Protein AF-A0A3C0G1E1-F1 (afdb_monomer_lite)

Structure (mmCIF, N/CA/C/O backbone):
data_AF-A0A3C0G1E1-F1
#
_entry.id   AF-A0A3C0G1E1-F1
#
loop_
_atom_site.group_PDB
_atom_site.id
_atom_site.type_symbol
_atom_site.label_atom_id
_atom_site.label_alt_id
_atom_site.label_comp_id
_atom_site.label_asym_id
_atom_site.label_entity_id
_atom_site.label_seq_id
_atom_site.pdbx_PDB_ins_code
_atom_site.Cartn_x
_atom_site.Cartn_y
_atom_site.Cartn_z
_atom_site.occupancy
_atom_site.B_iso_or_equiv
_atom_site.auth_seq_id
_atom_site.auth_comp_id
_atom_site.auth_asym_id
_atom_site.auth_atom_id
_atom_site.pdbx_PDB_model_num
ATOM 1 N N . MET A 1 1 ? -10.581 -18.815 9.505 1.00 53.00 1 MET A N 1
ATOM 2 C CA . MET A 1 1 ? -9.402 -17.936 9.438 1.00 53.00 1 MET A CA 1
ATOM 3 C C . MET A 1 1 ? -9.965 -16.585 9.799 1.00 53.00 1 MET A C 1
ATOM 5 O O . MET A 1 1 ? -10.958 -16.219 9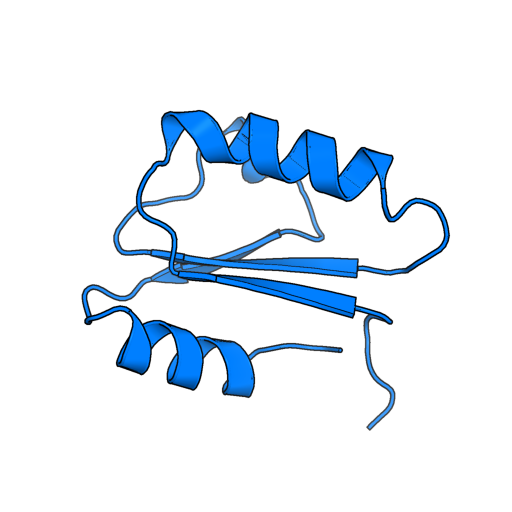.194 1.00 53.00 1 MET A O 1
ATOM 9 N N . GLU A 1 2 ? -9.541 -16.009 10.913 1.00 57.34 2 GLU A N 1
ATOM 10 C CA . GLU A 1 2 ? -10.070 -14.714 11.345 1.00 57.34 2 GLU A CA 1
ATOM 11 C C . GLU A 1 2 ? -9.332 -13.660 10.518 1.00 57.34 2 GLU A C 1
ATOM 13 O O . GLU A 1 2 ? -8.097 -13.668 10.501 1.00 57.34 2 GLU A O 1
ATOM 18 N N . ASP A 1 3 ? -10.067 -12.868 9.741 1.00 73.00 3 ASP A N 1
ATOM 19 C CA . ASP A 1 3 ? -9.466 -11.916 8.809 1.00 73.00 3 ASP A CA 1
ATOM 20 C C . ASP A 1 3 ? -8.800 -10.778 9.601 1.00 73.00 3 ASP A C 1
ATOM 22 O O . ASP A 1 3 ? -9.336 -10.274 10.592 1.00 73.00 3 ASP A O 1
ATOM 26 N N . GLN A 1 4 ? -7.564 -10.426 9.228 1.00 87.38 4 GLN A N 1
ATOM 27 C CA . GLN A 1 4 ? -6.730 -9.484 9.989 1.00 87.38 4 GLN A CA 1
ATOM 28 C C . GLN A 1 4 ? -7.241 -8.040 9.858 1.00 87.38 4 GLN A C 1
ATOM 30 O O . GLN A 1 4 ? -7.045 -7.220 10.763 1.00 87.38 4 GLN A O 1
ATOM 35 N N . TYR A 1 5 ? -7.873 -7.734 8.728 1.00 93.81 5 TYR A N 1
ATOM 36 C CA . TYR A 1 5 ? -8.417 -6.428 8.381 1.00 93.81 5 TYR A CA 1
ATOM 37 C C . TYR A 1 5 ? -9.878 -6.567 7.947 1.00 93.81 5 TYR A C 1
ATOM 39 O O . TYR A 1 5 ? -10.287 -7.607 7.454 1.00 93.81 5 TYR A O 1
ATOM 47 N N . ASP A 1 6 ? -10.646 -5.489 8.078 1.00 95.06 6 ASP A N 1
ATOM 48 C CA . ASP A 1 6 ? -12.002 -5.385 7.534 1.00 95.06 6 ASP A CA 1
ATOM 49 C C . ASP A 1 6 ? -11.982 -5.073 6.022 1.00 95.06 6 ASP A C 1
ATOM 51 O O . ASP A 1 6 ? -12.967 -5.291 5.318 1.00 95.06 6 ASP A O 1
ATOM 55 N N . LEU A 1 7 ? -10.879 -4.490 5.523 1.00 95.69 7 LEU A N 1
ATOM 56 C CA . LEU A 1 7 ? -10.746 -4.032 4.139 1.00 95.69 7 LEU A CA 1
ATOM 57 C C . LEU A 1 7 ? -9.298 -4.089 3.627 1.00 95.69 7 LEU A C 1
ATOM 59 O O . LEU A 1 7 ? -8.401 -3.465 4.192 1.00 95.69 7 LEU A O 1
ATOM 63 N N . THR A 1 8 ? -9.094 -4.714 2.467 1.00 97.50 8 THR A N 1
ATOM 64 C CA . THR A 1 8 ? -7.855 -4.586 1.685 1.00 97.50 8 THR A CA 1
ATOM 65 C C . THR A 1 8 ? -8.092 -3.694 0.471 1.00 97.50 8 THR A C 1
ATOM 67 O O . THR A 1 8 ? -8.863 -4.031 -0.430 1.00 97.50 8 THR A O 1
ATOM 70 N N . ILE A 1 9 ? -7.369 -2.576 0.392 1.00 98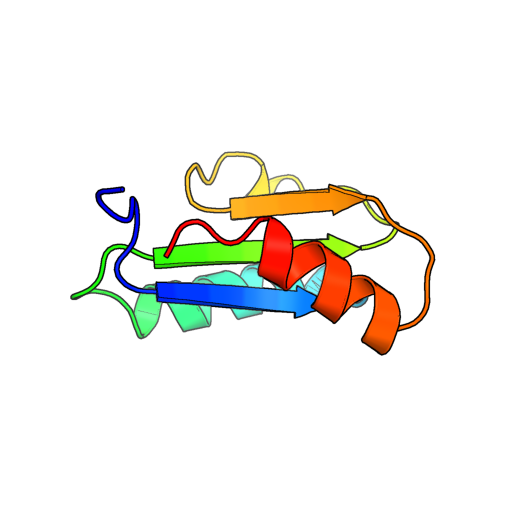.00 9 ILE A N 1
ATOM 71 C CA . ILE A 1 9 ? -7.281 -1.763 -0.820 1.00 98.00 9 ILE A CA 1
ATOM 72 C C . ILE A 1 9 ? -6.116 -2.297 -1.661 1.00 98.00 9 ILE A C 1
ATOM 74 O O . ILE A 1 9 ? -4.951 -2.022 -1.381 1.00 98.00 9 ILE A O 1
ATOM 78 N N . LEU A 1 10 ? -6.425 -3.077 -2.698 1.00 98.12 10 LEU A N 1
ATOM 79 C CA . LEU A 1 10 ? -5.434 -3.654 -3.611 1.00 98.12 10 LEU A CA 1
ATOM 80 C C . LEU A 1 10 ? -5.205 -2.754 -4.832 1.00 98.12 10 LEU A C 1
ATOM 82 O O . LEU A 1 10 ? -6.125 -2.527 -5.617 1.00 98.12 10 LEU A O 1
ATOM 86 N N . ILE A 1 11 ? -3.962 -2.314 -5.048 1.00 97.62 11 ILE A N 1
ATOM 87 C CA . ILE A 1 11 ? -3.594 -1.444 -6.171 1.00 97.62 11 ILE A CA 1
ATOM 88 C C . ILE A 1 11 ? -2.385 -2.015 -6.929 1.00 97.62 11 ILE A C 1
ATOM 90 O O . ILE A 1 11 ? -1.259 -1.998 -6.424 1.00 97.62 11 ILE A O 1
ATOM 94 N N . PRO A 1 12 ? -2.564 -2.453 -8.187 1.00 97.19 12 PRO A N 1
ATOM 95 C CA . PRO A 1 12 ? -1.470 -2.560 -9.147 1.00 97.19 12 PR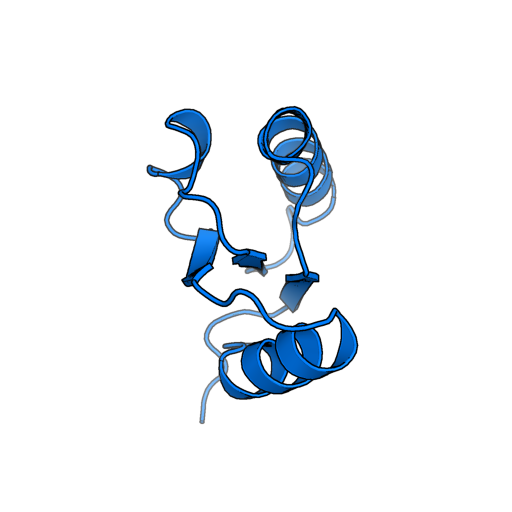O A CA 1
ATOM 96 C C . PRO A 1 12 ? -0.909 -1.159 -9.408 1.00 97.19 12 PRO A C 1
ATOM 98 O O . PRO A 1 12 ? -1.553 -0.314 -10.034 1.00 97.19 12 PRO A O 1
ATOM 101 N N . ALA A 1 13 ? 0.268 -0.877 -8.867 1.00 95.62 13 ALA A N 1
ATOM 102 C CA . ALA A 1 13 ? 0.741 0.479 -8.657 1.00 95.62 13 ALA A CA 1
ATOM 103 C C . ALA A 1 13 ? 1.975 0.777 -9.513 1.00 95.62 13 ALA A C 1
ATOM 105 O O . ALA A 1 13 ? 2.917 -0.003 -9.566 1.00 95.62 13 ALA A O 1
ATOM 106 N N . PHE A 1 14 ? 1.992 1.941 -10.167 1.00 95.31 14 PHE A N 1
ATOM 107 C CA . PHE A 1 14 ? 3.135 2.387 -10.983 1.00 95.31 14 PHE A CA 1
ATOM 108 C C . PHE A 1 14 ? 3.531 3.848 -10.710 1.00 95.31 14 PHE A C 1
ATOM 110 O O . PHE A 1 14 ? 4.691 4.222 -10.829 1.00 95.31 14 PHE A O 1
ATOM 117 N N . ARG A 1 15 ? 2.573 4.696 -10.311 1.00 93.62 15 ARG A N 1
ATOM 118 C CA . ARG A 1 15 ? 2.771 6.144 -10.117 1.00 93.62 15 ARG A CA 1
ATOM 119 C C . ARG A 1 15 ? 3.309 6.476 -8.718 1.00 93.62 15 ARG A C 1
ATOM 121 O O . ARG A 1 15 ? 2.591 7.091 -7.937 1.00 93.62 15 ARG A O 1
ATOM 128 N N . VAL A 1 16 ? 4.547 6.068 -8.422 1.00 96.81 16 VAL A N 1
ATOM 129 C CA . VAL A 1 16 ? 5.192 6.225 -7.095 1.00 96.81 16 VAL A CA 1
ATOM 130 C C . VAL A 1 16 ? 5.005 7.618 -6.470 1.00 96.81 16 VAL A C 1
ATOM 132 O O . VAL A 1 16 ? 4.597 7.668 -5.312 1.00 96.81 16 VAL A O 1
ATOM 135 N N . PRO A 1 17 ? 5.178 8.744 -7.199 1.00 96.75 17 PRO A N 1
ATOM 136 C CA . PRO A 1 17 ? 5.040 10.080 -6.606 1.00 96.75 17 PRO A CA 1
ATOM 137 C C . PRO A 1 17 ? 3.644 10.413 -6.055 1.00 96.75 17 PRO A C 1
ATOM 139 O O . PRO A 1 17 ? 3.494 11.399 -5.348 1.00 96.75 17 PRO A O 1
ATOM 142 N N . LEU A 1 18 ? 2.612 9.635 -6.400 1.00 97.38 18 LEU A N 1
ATOM 143 C CA . LEU A 1 18 ? 1.231 9.861 -5.957 1.00 97.38 18 LEU A CA 1
ATOM 144 C C . LEU A 1 18 ? 0.784 8.886 -4.862 1.00 97.38 18 LEU A C 1
ATOM 146 O O . LEU A 1 18 ? -0.359 8.961 -4.410 1.00 97.38 18 LEU A O 1
ATOM 150 N N . TRP A 1 19 ? 1.632 7.938 -4.460 1.00 97.56 19 TRP A N 1
ATOM 151 C CA . TRP A 1 19 ? 1.229 6.895 -3.516 1.00 97.56 19 TRP A CA 1
ATOM 152 C C . TRP A 1 19 ? 0.971 7.437 -2.114 1.00 97.56 19 TRP A C 1
ATOM 154 O O . TRP A 1 19 ? 0.043 6.974 -1.462 1.00 97.56 19 TRP A O 1
ATOM 164 N N . GLU A 1 20 ? 1.728 8.440 -1.672 1.00 97.44 20 GLU A N 1
ATOM 165 C CA . GLU A 1 20 ? 1.476 9.099 -0.389 1.00 97.44 20 GLU A CA 1
ATOM 166 C C . GLU A 1 20 ? 0.113 9.806 -0.393 1.00 97.44 20 GLU A C 1
ATOM 168 O O . GLU A 1 20 ? -0.697 9.620 0.510 1.00 97.44 20 GLU A O 1
ATOM 173 N N . THR A 1 21 ? -0.199 10.552 -1.459 1.00 97.88 21 THR A N 1
ATOM 174 C CA . THR A 1 21 ? -1.511 11.197 -1.614 1.00 97.88 21 THR A CA 1
ATOM 175 C C . THR A 1 21 ? -2.648 10.175 -1.616 1.00 97.88 21 THR A C 1
ATOM 177 O O . THR A 1 21 ? -3.672 10.391 -0.968 1.00 97.88 21 THR A O 1
ATOM 180 N N . LEU A 1 22 ? -2.464 9.047 -2.312 1.00 97.50 22 LEU A N 1
ATOM 181 C CA . LEU A 1 22 ? -3.416 7.939 -2.301 1.00 97.50 22 LEU A CA 1
ATOM 182 C C . LEU A 1 22 ? -3.607 7.389 -0.882 1.00 97.50 22 LEU A C 1
ATOM 184 O O . LEU A 1 22 ? -4.745 7.298 -0.424 1.00 97.50 22 LEU A O 1
ATOM 188 N N . TYR A 1 23 ? -2.518 7.075 -0.178 1.00 98.06 23 TYR A N 1
ATOM 189 C CA . TYR A 1 23 ? -2.563 6.592 1.201 1.00 98.06 23 TYR A CA 1
ATOM 190 C C . TYR A 1 23 ? -3.326 7.568 2.107 1.00 98.06 23 TYR A C 1
ATOM 192 O O . TYR A 1 23 ? -4.278 7.161 2.768 1.00 98.06 23 TYR A O 1
ATOM 200 N N . ASN A 1 24 ? -2.98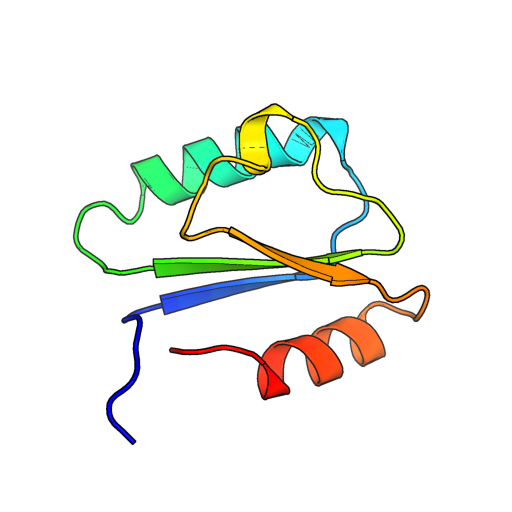8 8.860 2.068 1.00 97.81 24 ASN A N 1
ATOM 201 C CA . ASN A 1 24 ? -3.627 9.885 2.897 1.00 97.81 24 ASN A CA 1
ATOM 202 C C . ASN A 1 24 ? -5.138 9.980 2.625 1.00 97.81 24 ASN A C 1
ATOM 204 O O . ASN A 1 24 ? -5.934 10.159 3.547 1.00 97.81 24 ASN A O 1
ATOM 208 N N . SER A 1 25 ? -5.555 9.821 1.363 1.00 98.25 25 SER A N 1
ATOM 209 C CA . SER A 1 25 ? -6.980 9.803 1.009 1.00 98.25 25 SER A CA 1
ATOM 210 C C . SER A 1 25 ? -7.720 8.584 1.578 1.00 98.25 25 SER A C 1
ATOM 212 O O . SER A 1 25 ? -8.848 8.721 2.055 1.00 98.25 25 SER A O 1
ATOM 214 N N . ILE A 1 26 ? -7.078 7.411 1.580 1.00 98.00 26 ILE A N 1
ATOM 215 C CA . ILE A 1 26 ? -7.638 6.174 2.137 1.00 98.00 26 ILE A CA 1
ATOM 216 C C . ILE A 1 26 ? -7.718 6.289 3.660 1.00 98.00 26 ILE A C 1
ATOM 218 O O . ILE A 1 26 ? -8.766 6.026 4.240 1.00 98.00 26 ILE A O 1
ATOM 222 N N . GLU A 1 27 ? -6.651 6.759 4.305 1.00 97.56 27 GLU A N 1
ATOM 223 C CA . GLU A 1 27 ? -6.596 6.968 5.754 1.00 97.56 27 GLU A CA 1
ATOM 224 C C . GLU A 1 27 ? -7.687 7.930 6.232 1.00 97.56 27 GLU A C 1
ATOM 226 O O . GLU A 1 27 ? -8.351 7.686 7.243 1.00 97.56 27 GLU A O 1
ATOM 231 N N . PHE A 1 28 ? -7.942 8.993 5.466 1.00 97.50 28 PHE A N 1
ATOM 232 C CA . PHE A 1 28 ? -9.038 9.910 5.744 1.00 97.50 28 PHE A CA 1
ATOM 233 C C . PHE A 1 28 ? -10.417 9.233 5.659 1.00 97.50 28 PHE A C 1
ATOM 235 O O . PHE A 1 28 ? -11.274 9.503 6.505 1.00 97.50 28 PHE A O 1
ATOM 242 N N . ALA A 1 29 ? -10.634 8.365 4.666 1.00 97.56 29 ALA A N 1
ATOM 243 C CA . ALA A 1 29 ? -11.920 7.717 4.409 1.00 97.56 29 ALA A CA 1
ATOM 244 C C . ALA A 1 29 ? -12.204 6.521 5.338 1.00 97.56 29 ALA A C 1
ATOM 246 O O . ALA A 1 29 ? -13.344 6.309 5.749 1.00 97.56 29 ALA A O 1
ATOM 247 N N . CYS A 1 30 ? -11.181 5.748 5.698 1.00 96.19 30 CYS A N 1
ATOM 248 C CA . CYS A 1 30 ? -11.323 4.442 6.344 1.00 96.19 30 CYS A CA 1
ATOM 249 C C . CYS A 1 30 ? -11.158 4.473 7.875 1.00 96.19 30 CYS A C 1
ATOM 251 O O . CYS A 1 30 ? -10.845 3.452 8.477 1.00 96.19 30 CYS A O 1
ATOM 253 N N . LYS A 1 31 ? -11.404 5.612 8.537 1.00 94.06 31 LYS A N 1
ATOM 254 C CA . LYS A 1 31 ? -11.187 5.799 9.993 1.00 94.06 31 LYS A CA 1
ATOM 255 C C . LYS A 1 31 ? -11.915 4.808 10.909 1.00 94.06 31 LYS A C 1
ATOM 257 O O . LYS A 1 31 ? -11.520 4.650 12.058 1.00 94.06 31 LYS A O 1
ATOM 262 N N . GLN A 1 32 ? -13.005 4.208 10.437 1.00 94.75 32 GLN A N 1
ATOM 263 C CA . GLN A 1 32 ? -13.841 3.287 11.217 1.00 94.75 32 GLN A CA 1
ATOM 264 C C . GLN A 1 32 ? -13.503 1.809 10.979 1.00 94.75 32 GLN A C 1
ATOM 266 O O . GLN A 1 32 ? -14.135 0.950 11.584 1.00 94.75 32 GLN A O 1
ATOM 271 N N . TYR A 1 33 ? -12.529 1.516 10.116 1.00 94.75 33 TYR A N 1
ATOM 272 C CA . TYR A 1 33 ? -12.188 0.162 9.692 1.00 94.75 33 TYR A CA 1
ATOM 273 C C . TYR A 1 33 ? -10.717 -0.122 9.983 1.00 94.75 33 TYR A C 1
ATOM 275 O O . TYR A 1 33 ? -9.868 0.766 9.881 1.00 94.75 33 TYR A O 1
ATOM 283 N N . LYS A 1 34 ? -10.385 -1.370 10.297 1.00 96.19 34 LYS A N 1
ATOM 284 C CA . LYS A 1 34 ? -9.018 -1.872 10.166 1.00 96.19 34 LYS A CA 1
ATOM 285 C C . LYS A 1 34 ? -8.792 -2.167 8.693 1.00 96.19 34 LYS A C 1
ATOM 287 O O . LYS A 1 34 ? -9.480 -3.003 8.123 1.00 96.19 34 LYS A O 1
ATOM 292 N N . TRP A 1 35 ? -7.841 -1.494 8.064 1.00 97.44 35 TRP A N 1
ATOM 293 C CA . TRP A 1 35 ? -7.602 -1.647 6.631 1.00 97.44 35 TRP A CA 1
ATOM 294 C C . TRP A 1 35 ? -6.119 -1.783 6.317 1.00 97.44 35 TRP A C 1
ATOM 296 O O . TRP A 1 35 ? -5.278 -1.295 7.073 1.00 97.44 35 TRP A O 1
ATOM 306 N N . GLU A 1 36 ? -5.814 -2.393 5.174 1.00 97.56 36 GLU A N 1
ATOM 307 C CA . GLU A 1 36 ? -4.476 -2.393 4.581 1.00 97.56 36 GLU A CA 1
ATOM 308 C C . GLU A 1 36 ? -4.488 -1.825 3.155 1.00 97.56 36 GLU A C 1
ATOM 310 O O . GLU A 1 36 ? -5.461 -1.962 2.410 1.00 97.56 36 GLU A O 1
ATOM 315 N N . LEU A 1 37 ? -3.377 -1.205 2.761 1.00 98.19 37 LEU A N 1
ATOM 316 C CA . LEU A 1 37 ? -3.069 -0.871 1.374 1.00 98.19 37 LEU A CA 1
ATOM 317 C C . LEU A 1 37 ? -2.045 -1.876 0.847 1.00 98.19 37 LEU A C 1
ATOM 319 O O . LEU A 1 37 ? -0.886 -1.880 1.262 1.00 98.19 37 LEU A O 1
ATOM 323 N N . LEU A 1 38 ? -2.470 -2.711 -0.098 1.00 98.19 38 LEU A N 1
ATOM 324 C CA . LEU A 1 38 ? -1.620 -3.692 -0.760 1.00 98.19 38 LEU A CA 1
ATOM 325 C C . LEU A 1 38 ? -1.233 -3.185 -2.150 1.00 98.19 38 LEU A C 1
ATOM 327 O O . LEU A 1 38 ? -2.046 -3.162 -3.074 1.00 98.19 38 LEU A O 1
ATOM 331 N N . LEU A 1 39 ? 0.028 -2.796 -2.311 1.00 98.31 39 LEU A N 1
ATOM 332 C CA . LEU A 1 39 ? 0.593 -2.373 -3.587 1.00 98.31 39 LEU A CA 1
ATOM 333 C C . LEU A 1 39 ? 1.257 -3.557 -4.294 1.00 98.31 39 LEU A C 1
ATOM 335 O O . LEU A 1 39 ? 2.002 -4.324 -3.685 1.00 98.31 39 LEU A O 1
ATOM 339 N N . VAL A 1 40 ? 1.048 -3.674 -5.604 1.00 98.38 40 VAL A N 1
ATOM 340 C CA . VAL A 1 40 ? 1.809 -4.595 -6.462 1.00 98.38 40 VAL A CA 1
ATOM 341 C C . VAL A 1 40 ? 2.518 -3.777 -7.529 1.00 98.38 40 VAL A C 1
ATOM 343 O O . VAL A 1 40 ? 1.856 -3.149 -8.352 1.00 98.38 40 VAL A O 1
ATOM 346 N N . SER A 1 41 ? 3.848 -3.728 -7.486 1.00 97.62 41 SER A N 1
ATOM 347 C CA . SER A 1 41 ? 4.628 -2.765 -8.271 1.00 97.62 41 SER A CA 1
ATOM 348 C C . SER A 1 41 ? 6.055 -3.241 -8.545 1.00 97.62 41 SER A C 1
ATOM 350 O O . SER A 1 41 ? 6.635 -3.925 -7.703 1.00 97.62 41 SER A O 1
ATOM 352 N N . PRO A 1 42 ? 6.685 -2.840 -9.665 1.00 97.19 42 PRO A N 1
ATOM 353 C CA . PRO A 1 42 ? 8.110 -3.091 -9.885 1.00 97.19 42 PRO A CA 1
ATOM 354 C C . PRO A 1 42 ? 9.025 -2.235 -8.987 1.00 97.19 42 PRO A C 1
ATOM 356 O O . PRO A 1 42 ? 10.209 -2.560 -8.820 1.00 97.19 42 PRO A O 1
ATOM 359 N N . PHE A 1 43 ? 8.490 -1.153 -8.412 1.00 97.25 43 PHE A N 1
ATOM 360 C CA . PHE A 1 43 ? 9.220 -0.155 -7.628 1.00 97.25 43 PHE A CA 1
ATOM 361 C C . PHE A 1 43 ? 9.241 -0.477 -6.131 1.00 97.25 43 PHE A C 1
ATOM 363 O O . PHE A 1 43 ? 8.447 -1.277 -5.642 1.00 97.25 43 PHE A O 1
ATOM 370 N N . GLU A 1 44 ? 10.152 0.164 -5.401 1.00 96.44 44 GLU A N 1
ATOM 371 C CA . GLU A 1 44 ? 10.178 0.112 -3.938 1.00 96.44 44 GLU A CA 1
ATOM 372 C C . GLU A 1 44 ? 9.180 1.094 -3.320 1.00 96.44 44 GLU A C 1
ATOM 374 O O . GLU A 1 44 ? 8.789 2.079 -3.951 1.00 96.44 44 GLU A O 1
ATOM 379 N N . LEU A 1 45 ? 8.800 0.847 -2.062 1.00 96.50 45 LEU A N 1
ATOM 380 C CA . LEU A 1 45 ? 8.049 1.832 -1.291 1.00 96.50 45 LEU A CA 1
ATOM 381 C C . LEU A 1 45 ? 8.894 3.100 -1.118 1.00 96.50 45 LEU A C 1
ATOM 383 O O . LEU A 1 45 ? 10.080 2.996 -0.761 1.00 96.50 45 LEU A O 1
ATOM 387 N N . PRO A 1 46 ? 8.303 4.283 -1.337 1.00 95.44 46 PRO A N 1
ATOM 388 C CA . PRO A 1 46 ? 8.956 5.535 -1.014 1.00 95.44 46 PRO A CA 1
ATOM 389 C C . PRO A 1 46 ? 9.028 5.690 0.523 1.00 95.44 46 PRO A C 1
ATOM 391 O O . PRO A 1 46 ? 8.259 5.027 1.232 1.00 95.44 46 PRO A O 1
ATOM 394 N N . PRO A 1 47 ? 9.981 6.474 1.058 1.00 95.25 47 PRO A N 1
ATOM 395 C CA . PRO A 1 47 ? 10.252 6.553 2.498 1.00 95.25 47 PRO A CA 1
ATOM 396 C C . PRO A 1 47 ? 9.012 6.797 3.365 1.00 95.25 47 PRO A C 1
ATOM 398 O O . PRO A 1 47 ? 8.857 6.154 4.399 1.00 95.25 47 PRO A O 1
ATOM 401 N N . GLU A 1 48 ? 8.092 7.633 2.891 1.00 94.56 48 GLU A N 1
ATOM 402 C CA . GLU A 1 48 ? 6.865 8.060 3.570 1.00 94.56 48 GLU A CA 1
ATOM 403 C C . GLU A 1 48 ? 5.910 6.891 3.863 1.00 94.56 48 GLU A C 1
ATOM 405 O O . GLU A 1 48 ? 5.108 6.946 4.795 1.00 94.56 48 GLU A O 1
ATOM 410 N N . LEU A 1 49 ? 6.001 5.811 3.077 1.00 97.00 49 LEU A N 1
ATOM 411 C CA . LEU A 1 49 ? 5.164 4.619 3.218 1.00 97.00 49 LEU A CA 1
ATOM 412 C C . LEU A 1 49 ? 5.887 3.433 3.864 1.00 97.00 49 LEU A C 1
ATOM 414 O O . LEU A 1 49 ? 5.236 2.442 4.181 1.00 97.00 49 LEU A O 1
ATOM 418 N N . ARG A 1 50 ? 7.210 3.499 4.071 1.00 94.56 50 ARG A N 1
ATOM 419 C CA . ARG A 1 50 ? 7.983 2.383 4.658 1.00 94.56 50 ARG A CA 1
ATOM 420 C C . ARG A 1 50 ? 7.673 2.154 6.134 1.00 94.56 50 ARG A C 1
ATOM 422 O O . ARG A 1 50 ? 7.792 1.029 6.603 1.00 94.56 50 ARG A O 1
ATOM 429 N N . GLU A 1 51 ? 7.288 3.207 6.846 1.00 92.62 51 GLU A N 1
ATOM 430 C CA . GLU A 1 51 ? 6.978 3.161 8.281 1.00 92.62 51 GLU A CA 1
ATOM 431 C C . GLU A 1 51 ? 5.502 2.833 8.564 1.00 92.62 51 GLU A C 1
ATOM 433 O O . GLU A 1 51 ? 5.098 2.705 9.717 1.00 92.62 51 GLU A O 1
ATOM 438 N N . LYS A 1 52 ? 4.672 2.696 7.522 1.00 96.31 52 LYS A N 1
ATOM 439 C CA . LYS A 1 52 ? 3.242 2.412 7.664 1.00 96.31 52 LYS A CA 1
ATOM 440 C C . LYS A 1 52 ? 3.010 0.905 7.775 1.00 96.31 52 LYS A C 1
ATOM 442 O O . LYS A 1 52 ? 3.087 0.183 6.785 1.00 96.31 52 LYS A O 1
ATOM 447 N N . GLU A 1 53 ? 2.671 0.430 8.972 1.00 95.06 53 GLU A N 1
ATOM 448 C CA . GLU A 1 53 ? 2.451 -1.002 9.255 1.00 95.06 53 GLU A CA 1
ATOM 449 C C . GLU A 1 53 ? 1.301 -1.625 8.447 1.00 95.06 53 GLU A C 1
ATOM 451 O O . GLU A 1 53 ? 1.287 -2.828 8.191 1.00 95.06 53 GLU A O 1
ATOM 456 N N . ASN A 1 54 ? 0.336 -0.808 8.025 1.00 96.75 54 ASN A N 1
ATOM 457 C CA . ASN A 1 54 ? -0.799 -1.224 7.209 1.00 96.75 54 ASN A CA 1
ATOM 458 C C . ASN A 1 54 ? -0.557 -1.072 5.697 1.00 96.75 54 ASN A C 1
ATOM 460 O O . ASN A 1 54 ? -1.502 -1.157 4.912 1.00 96.75 54 ASN A O 1
ATOM 464 N N . VAL A 1 55 ? 0.689 -0.855 5.268 1.00 97.88 55 VAL A N 1
ATOM 465 C CA . VAL A 1 55 ? 1.076 -0.843 3.854 1.00 97.88 55 VAL A CA 1
ATOM 466 C C . VAL A 1 55 ? 1.923 -2.074 3.555 1.00 97.88 55 VAL A C 1
ATOM 468 O O . VAL A 1 55 ? 2.917 -2.360 4.213 1.00 97.88 55 VAL A O 1
ATOM 471 N N . SER A 1 56 ? 1.534 -2.821 2.528 1.00 96.88 56 SER A N 1
ATOM 472 C CA . SER A 1 56 ? 2.267 -3.988 2.038 1.00 96.88 56 SER A CA 1
ATOM 473 C C . SER A 1 56 ? 2.639 -3.793 0.570 1.00 96.88 56 SER A C 1
ATOM 475 O O . SER A 1 56 ? 1.857 -3.256 -0.210 1.00 96.88 56 SER A O 1
ATOM 477 N N . LEU A 1 57 ? 3.826 -4.258 0.175 1.00 97.69 57 LEU A N 1
ATOM 478 C CA . LEU A 1 57 ? 4.306 -4.211 -1.207 1.00 97.69 57 LEU A CA 1
ATOM 479 C C . LEU A 1 57 ? 4.669 -5.614 -1.698 1.00 97.69 57 LEU A C 1
ATOM 481 O O . LEU A 1 57 ? 5.463 -6.317 -1.076 1.00 97.69 57 LEU A O 1
ATOM 485 N N . ILE A 1 58 ? 4.153 -5.984 -2.866 1.00 97.69 58 ILE A N 1
ATOM 486 C CA . ILE A 1 58 ? 4.596 -7.150 -3.631 1.00 97.69 58 ILE A CA 1
ATOM 487 C C . ILE A 1 58 ? 5.350 -6.652 -4.861 1.00 97.69 58 ILE A C 1
ATOM 489 O O . ILE A 1 58 ? 4.797 -5.920 -5.684 1.00 97.69 58 ILE A O 1
ATOM 493 N N . ARG A 1 59 ? 6.609 -7.074 -5.006 1.00 97.19 59 ARG A 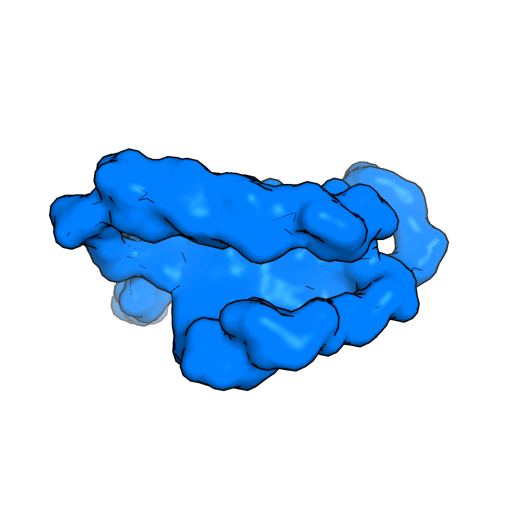N 1
ATOM 494 C CA . ARG A 1 59 ? 7.412 -6.739 -6.184 1.00 97.19 59 ARG A CA 1
ATOM 495 C C . ARG A 1 59 ? 7.096 -7.668 -7.353 1.00 97.19 59 ARG A C 1
ATOM 497 O O . ARG A 1 59 ? 7.396 -8.856 -7.282 1.00 97.19 59 ARG A O 1
ATOM 504 N N . ASP A 1 60 ? 6.524 -7.129 -8.429 1.00 97.06 60 ASP A N 1
ATOM 505 C CA . ASP A 1 60 ? 6.264 -7.852 -9.686 1.00 97.06 60 ASP A CA 1
ATOM 506 C C . ASP A 1 60 ? 6.314 -6.870 -10.879 1.00 97.06 60 ASP A C 1
ATOM 508 O O . ASP A 1 60 ? 6.008 -5.686 -10.738 1.00 97.06 60 ASP A O 1
ATOM 512 N N . PHE A 1 61 ? 6.738 -7.358 -12.049 1.00 95.81 61 PHE A N 1
ATOM 513 C CA . PHE A 1 61 ? 6.902 -6.583 -13.295 1.00 95.81 61 PHE A CA 1
ATOM 514 C C . PHE A 1 61 ? 5.844 -6.941 -14.355 1.00 95.81 61 PHE A C 1
ATOM 516 O O . PHE A 1 61 ? 5.946 -6.546 -15.516 1.00 95.81 61 PHE A O 1
ATOM 523 N N . GLY A 1 62 ? 4.863 -7.757 -13.981 1.00 94.44 62 GLY A N 1
ATOM 524 C CA . GLY A 1 62 ? 3.808 -8.250 -14.844 1.00 94.44 62 GLY A CA 1
ATOM 525 C C . GLY A 1 62 ? 2.773 -7.191 -15.206 1.00 94.44 62 GLY A C 1
ATOM 526 O O . GLY A 1 62 ? 2.764 -6.063 -14.716 1.00 94.44 62 GLY A O 1
ATOM 527 N N . ASN A 1 63 ? 1.860 -7.582 -16.093 1.00 95.56 63 ASN A N 1
ATOM 528 C CA . ASN A 1 63 ? 0.728 -6.737 -16.446 1.00 95.56 63 ASN A CA 1
ATOM 529 C C . ASN A 1 63 ? -0.276 -6.618 -15.285 1.00 95.56 63 ASN A C 1
ATOM 531 O O . ASN A 1 63 ? -0.299 -7.433 -14.362 1.00 95.56 63 ASN A O 1
ATOM 535 N N . VAL A 1 64 ? -1.156 -5.621 -15.384 1.00 96.56 64 VAL A N 1
ATOM 536 C CA . VAL A 1 64 ? -2.154 -5.293 -14.355 1.00 96.56 64 VAL A CA 1
ATOM 537 C C . VAL A 1 64 ? -2.974 -6.514 -13.930 1.00 96.56 64 VAL A C 1
ATOM 539 O O . VAL A 1 64 ? -3.116 -6.754 -12.736 1.00 96.56 64 VAL A O 1
ATOM 542 N N . ASN A 1 65 ? -3.451 -7.328 -14.877 1.00 97.56 65 ASN A N 1
ATOM 543 C CA . ASN A 1 65 ? -4.273 -8.503 -14.572 1.00 97.56 65 ASN A CA 1
ATOM 544 C C . ASN A 1 65 ? -3.520 -9.515 -13.705 1.00 97.56 65 ASN A C 1
ATOM 546 O O . ASN A 1 65 ? -4.043 -9.975 -12.693 1.00 97.56 65 ASN A O 1
ATOM 550 N N . ARG A 1 66 ? -2.273 -9.833 -14.066 1.00 96.69 66 ARG A N 1
ATOM 551 C CA . ARG A 1 66 ? -1.416 -10.711 -13.264 1.00 96.69 66 ARG A CA 1
ATOM 552 C C . ARG A 1 66 ? -1.185 -10.129 -11.870 1.00 96.69 66 ARG A C 1
ATOM 554 O O . ARG A 1 66 ? -1.310 -10.860 -10.892 1.00 96.69 66 ARG A O 1
ATOM 561 N N . CYS A 1 67 ? -0.891 -8.835 -11.775 1.00 97.81 67 CYS A N 1
ATOM 562 C CA . CYS A 1 67 ? -0.660 -8.163 -10.499 1.00 97.81 67 CYS A CA 1
ATOM 563 C C . CYS A 1 67 ? -1.893 -8.215 -9.585 1.00 97.81 67 CYS A C 1
ATOM 565 O O . CYS A 1 67 ? -1.753 -8.517 -8.403 1.00 97.81 67 CYS A O 1
ATOM 567 N N . VAL A 1 68 ? -3.100 -8.015 -10.128 1.00 97.75 68 VAL A N 1
ATOM 568 C CA . VAL A 1 68 ? -4.356 -8.178 -9.377 1.00 97.75 68 VAL A CA 1
ATOM 569 C C . VAL A 1 68 ? -4.503 -9.613 -8.870 1.00 97.75 68 VAL A C 1
ATOM 571 O O . VAL A 1 68 ? -4.754 -9.815 -7.688 1.00 97.75 68 VAL A O 1
ATOM 574 N N . GLN A 1 69 ? -4.296 -10.617 -9.728 1.00 97.56 69 GLN A N 1
ATOM 575 C CA . GLN A 1 69 ? -4.413 -12.028 -9.333 1.00 97.56 69 GLN A CA 1
ATOM 576 C C . GLN A 1 69 ? -3.417 -12.412 -8.228 1.00 97.56 69 GLN A C 1
ATOM 578 O O . GLN A 1 69 ? -3.761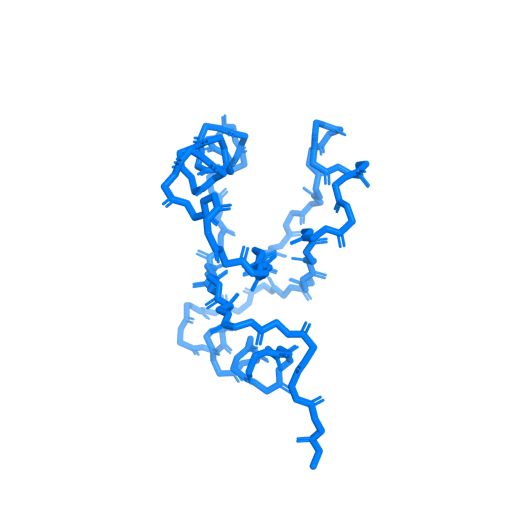 -13.145 -7.302 1.00 97.56 69 GLN A O 1
ATOM 583 N N . ILE A 1 70 ? -2.186 -11.900 -8.299 1.00 97.06 70 ILE A N 1
ATOM 584 C CA . ILE A 1 70 ? -1.185 -12.079 -7.241 1.00 97.06 70 ILE A CA 1
ATOM 585 C C . ILE A 1 70 ? -1.649 -11.404 -5.947 1.00 97.06 70 ILE A C 1
ATOM 587 O O . ILE A 1 70 ? -1.586 -12.021 -4.885 1.00 97.06 70 ILE A O 1
ATOM 591 N N . GLY A 1 71 ? -2.127 -10.163 -6.043 1.00 97.00 71 GLY A N 1
ATOM 592 C CA . GLY A 1 71 ? -2.576 -9.370 -4.905 1.00 97.00 71 GLY A CA 1
ATOM 593 C C . GLY A 1 71 ? -3.761 -9.985 -4.167 1.00 97.00 71 GLY A C 1
ATOM 594 O O . GLY A 1 71 ? -3.713 -10.100 -2.949 1.00 97.00 71 GLY A O 1
ATOM 595 N N . ILE A 1 72 ? -4.775 -10.474 -4.887 1.00 96.31 72 ILE A N 1
ATOM 596 C CA . ILE A 1 72 ? -5.957 -11.122 -4.289 1.00 96.31 72 ILE A CA 1
ATOM 597 C C . ILE A 1 72 ? -5.550 -12.312 -3.413 1.00 96.31 72 ILE A C 1
ATOM 599 O O . ILE A 1 72 ? -6.088 -12.498 -2.331 1.00 96.31 72 ILE A O 1
ATOM 603 N N . ARG A 1 73 ? -4.548 -13.098 -3.828 1.00 95.69 73 ARG A N 1
ATOM 604 C CA . ARG A 1 73 ? -4.057 -14.250 -3.046 1.00 95.69 73 ARG A CA 1
ATOM 605 C C . ARG A 1 73 ? -3.269 -13.867 -1.790 1.00 95.69 73 ARG A C 1
ATOM 607 O O . ARG A 1 73 ? -2.870 -14.757 -1.039 1.00 95.69 73 ARG A O 1
ATOM 614 N N . LYS A 1 74 ? -2.938 -12.589 -1.629 1.00 95.06 74 LYS A N 1
ATOM 615 C CA . LYS A 1 74 ? -2.100 -12.053 -0.550 1.00 95.06 74 LYS A CA 1
ATOM 616 C C . LYS A 1 74 ? -2.832 -11.040 0.327 1.00 95.06 74 LYS A C 1
ATOM 618 O O . LYS A 1 74 ? -2.263 -10.655 1.345 1.00 95.06 74 LYS A O 1
ATOM 623 N N . ALA A 1 75 ? -4.035 -10.628 -0.070 1.00 94.75 75 ALA A N 1
ATOM 624 C CA . ALA A 1 75 ? -4.930 -9.829 0.749 1.00 94.75 75 ALA A CA 1
ATOM 625 C C . ALA A 1 75 ? -5.221 -10.555 2.068 1.00 94.75 75 ALA A C 1
ATOM 627 O O . ALA A 1 75 ? -5.273 -11.788 2.102 1.00 94.75 75 ALA A O 1
ATOM 628 N N . LYS A 1 76 ? -5.340 -9.778 3.145 1.00 91.00 76 LYS A N 1
ATOM 629 C CA . LYS A 1 76 ? -5.534 -10.277 4.514 1.00 91.00 76 LYS A CA 1
ATOM 630 C C . LYS A 1 76 ? -6.850 -9.804 5.147 1.00 91.00 76 LYS A C 1
ATOM 632 O O . LYS A 1 76 ? -7.007 -9.947 6.362 1.00 91.00 76 LYS A O 1
ATOM 637 N N . ALA A 1 77 ? -7.722 -9.200 4.345 1.00 84.69 77 ALA A N 1
ATOM 638 C CA . ALA A 1 77 ? -9.138 -9.013 4.645 1.00 84.69 77 ALA A CA 1
ATOM 639 C C . ALA A 1 77 ? -9.973 -10.179 4.105 1.00 84.69 77 ALA A C 1
ATOM 641 O O . ALA A 1 77 ? -9.461 -10.901 3.213 1.00 84.69 77 ALA A O 1
#

pLDDT: mean 94.89, std 7.35, range [53.0, 98.38]

Foldseek 3Di:
DPFPWPEEAEDADDPQVCVLVVVVVCCVVQVPIGYAYEYEECDDHDPSCPPPPRYHYHHDPDDPVVSVVVRVVVHRD

Sequence (77 aa):
MEDQYDLTILIPAFRVPLWETLYNSIEFACKQYKWELLLVSPFELPPELREKENVSLIRDFGNVNRCVQIGIRKAKA

Radius of gyration: 12.04 Å; chains: 1; bounding box: 24×29×28 Å

Secondary structure (DSSP, 8-state):
---S-SEEEEEE---GGGHHHHHHHHHHH-TTS-EEEEEEESSPPPHHHHT-TTEEEEE--S-HHHHHHHHHTT---